Protein AF-A0A085FPD6-F1 (afdb_monomer_lite)

pLDDT: mean 77.07, std 15.97, range [43.88, 93.62]

Foldseek 3Di:
DDDPDPPPPPPDDDDDLVVVQVVVVVVVVVVDPDDDDDCPPPPDPPVVVVVCCVPRPCVSPDDPPPPPPDDDDD

Secondary structure (DSSP, 8-state):
----------------HHHHHHHHHHHHHTT-------GGG-SS-HHHHHHHIIIIIGGGS-------------

Structure (mmCIF, N/CA/C/O backbone):
data_AF-A0A085FPD6-F1
#
_entry.id   AF-A0A085FPD6-F1
#
loop_
_atom_site.group_PDB
_atom_site.id
_atom_site.type_symbol
_atom_site.label_atom_id
_atom_site.label_alt_id
_atom_site.label_comp_id
_atom_site.label_asym_id
_atom_site.label_entity_id
_atom_site.label_seq_id
_atom_site.pdbx_PDB_ins_code
_atom_site.Cartn_x
_atom_site.Cartn_y
_atom_site.Cartn_z
_atom_site.occupancy
_atom_site.B_iso_or_equiv
_atom_site.auth_seq_id
_atom_site.auth_comp_id
_atom_site.auth_asym_id
_atom_site.auth_atom_id
_atom_site.pdbx_PDB_model_num
ATOM 1 N N . MET A 1 1 ? 17.300 -36.612 -7.320 1.00 44.50 1 MET A N 1
ATOM 2 C CA . MET A 1 1 ? 17.103 -35.542 -8.321 1.00 44.50 1 MET A CA 1
ATOM 3 C C . MET A 1 1 ? 15.732 -34.920 -8.067 1.00 44.50 1 MET A C 1
ATOM 5 O O . MET A 1 1 ? 14.734 -35.488 -8.480 1.00 44.50 1 MET A O 1
ATOM 9 N N . GLN A 1 2 ? 15.653 -33.850 -7.266 1.00 43.88 2 GLN A N 1
ATOM 10 C CA . GLN A 1 2 ? 14.380 -33.168 -6.993 1.00 43.88 2 GLN A CA 1
ATOM 11 C C . GLN A 1 2 ? 14.126 -32.132 -8.088 1.00 43.88 2 GLN A C 1
ATOM 13 O O . GLN A 1 2 ? 14.862 -31.155 -8.212 1.00 43.88 2 GLN A O 1
ATOM 18 N N . VAL A 1 3 ? 13.089 -32.363 -8.890 1.00 57.72 3 VAL A N 1
ATOM 19 C CA . VAL A 1 3 ? 12.562 -31.380 -9.837 1.00 57.72 3 VAL A CA 1
ATOM 20 C C . VAL A 1 3 ? 11.796 -30.341 -9.019 1.00 57.72 3 VAL A C 1
ATOM 22 O O . VAL A 1 3 ? 10.701 -30.613 -8.533 1.00 57.72 3 VAL A O 1
ATOM 25 N N . TYR A 1 4 ? 12.384 -29.163 -8.817 1.00 50.22 4 TYR A N 1
ATOM 26 C CA . TYR A 1 4 ? 11.681 -28.038 -8.201 1.00 50.22 4 TYR A CA 1
ATOM 27 C C . TYR A 1 4 ? 10.645 -27.512 -9.203 1.00 50.22 4 TYR A C 1
ATOM 29 O O . TYR A 1 4 ? 10.977 -26.813 -10.161 1.00 50.22 4 TYR A O 1
ATOM 37 N N . GLY A 1 5 ? 9.380 -27.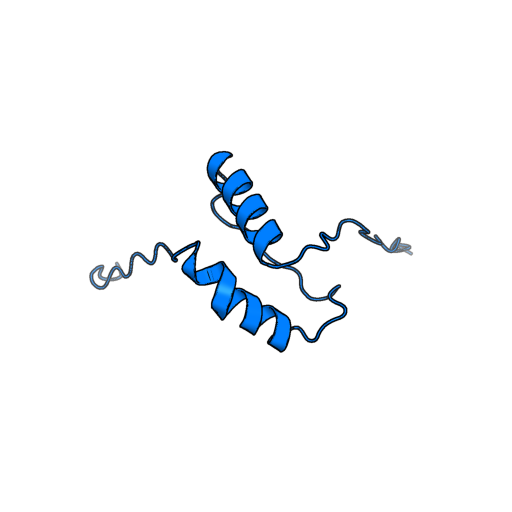885 -9.006 1.00 51.91 5 GLY A N 1
ATOM 38 C CA . GLY A 1 5 ? 8.260 -27.278 -9.714 1.00 51.91 5 GLY A CA 1
ATOM 39 C C . GLY A 1 5 ? 8.208 -25.788 -9.385 1.00 51.91 5 GLY A C 1
ATOM 40 O O . GLY A 1 5 ? 8.135 -25.397 -8.221 1.00 51.91 5 GLY A O 1
ATOM 41 N N . ARG A 1 6 ? 8.290 -24.939 -10.410 1.00 55.84 6 ARG A N 1
ATOM 42 C CA . ARG A 1 6 ? 8.197 -23.486 -10.267 1.00 55.84 6 ARG A CA 1
ATOM 43 C C . ARG A 1 6 ? 6.785 -23.157 -9.779 1.00 55.84 6 ARG A C 1
ATOM 45 O O . ARG A 1 6 ? 5.843 -23.195 -10.564 1.00 55.84 6 ARG A O 1
ATOM 52 N N . VAL A 1 7 ? 6.626 -22.841 -8.495 1.00 57.78 7 VAL A N 1
ATOM 53 C CA . VAL A 1 7 ? 5.373 -22.272 -7.989 1.00 57.78 7 VAL A CA 1
ATOM 54 C C . VAL A 1 7 ? 5.262 -20.867 -8.572 1.00 57.78 7 VAL A C 1
ATOM 56 O O . VAL A 1 7 ? 5.798 -19.897 -8.041 1.00 57.78 7 VAL A O 1
ATOM 59 N N . THR A 1 8 ? 4.616 -20.747 -9.727 1.00 47.00 8 THR A N 1
ATOM 60 C CA . THR A 1 8 ? 4.171 -19.456 -10.241 1.00 47.00 8 THR A CA 1
ATOM 61 C C . THR A 1 8 ? 2.943 -19.062 -9.432 1.00 47.00 8 THR A C 1
ATOM 63 O O . THR A 1 8 ? 1.811 -19.343 -9.829 1.00 47.00 8 THR A O 1
ATOM 66 N N . SER A 1 9 ? 3.150 -18.477 -8.253 1.00 49.41 9 SER A N 1
ATOM 67 C CA . SER A 1 9 ? 2.058 -17.872 -7.492 1.00 49.41 9 SER A CA 1
ATOM 68 C C . SER A 1 9 ? 1.531 -16.680 -8.288 1.00 49.41 9 SER A C 1
ATOM 70 O O . SER A 1 9 ? 2.094 -15.591 -8.246 1.00 49.41 9 SER A O 1
ATOM 72 N N . HIS A 1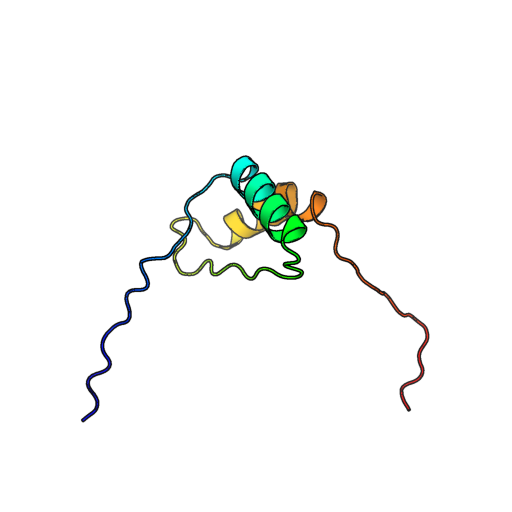 10 ? 0.457 -16.894 -9.046 1.00 57.56 10 HIS A N 1
ATOM 73 C CA . HIS A 1 10 ? -0.260 -15.847 -9.782 1.00 57.56 10 HIS A CA 1
ATOM 74 C C . HIS A 1 10 ? -1.143 -14.982 -8.857 1.00 57.56 10 HIS A C 1
ATOM 76 O O . HIS A 1 10 ? -1.834 -14.082 -9.326 1.00 57.56 10 HIS A O 1
ATOM 82 N N . SER A 1 11 ? -1.129 -15.226 -7.541 1.00 59.88 11 SER A N 1
ATOM 83 C CA . SER A 1 11 ? -1.914 -14.495 -6.543 1.00 59.88 11 SER A CA 1
ATOM 84 C C . SER A 1 11 ? -1.245 -13.165 -6.164 1.00 59.88 11 SER A C 1
ATOM 86 O O . SER A 1 11 ? -0.694 -13.012 -5.073 1.00 59.88 11 SER A O 1
ATOM 88 N N . GLY A 1 12 ? -1.250 -12.207 -7.087 1.00 69.06 12 GLY A N 1
ATOM 89 C CA . GLY A 1 12 ? -0.874 -10.819 -6.822 1.00 69.06 12 GLY A CA 1
ATOM 90 C C . GLY A 1 12 ? -2.096 -9.906 -6.897 1.00 69.06 12 GLY A C 1
ATOM 91 O O . GLY A 1 12 ? -2.897 -10.023 -7.820 1.00 69.06 12 GLY A O 1
ATOM 92 N N . LEU A 1 13 ? -2.233 -8.974 -5.954 1.00 76.38 13 LEU A N 1
ATOM 93 C CA . LEU A 1 13 ? -3.269 -7.943 -6.003 1.00 76.38 13 LEU A CA 1
ATOM 94 C C . LEU A 1 13 ? -2.759 -6.742 -6.816 1.00 76.38 13 LEU A C 1
ATOM 96 O O . LEU A 1 13 ? -1.743 -6.141 -6.470 1.00 76.38 13 LEU A O 1
ATOM 100 N N . ARG A 1 14 ? -3.465 -6.377 -7.894 1.00 82.88 14 ARG A N 1
ATOM 101 C CA . ARG A 1 14 ? -3.245 -5.121 -8.630 1.00 82.88 14 ARG A CA 1
ATOM 102 C C . ARG A 1 14 ? -4.377 -4.152 -8.341 1.00 82.88 14 ARG A C 1
ATOM 104 O O . ARG A 1 14 ? -5.470 -4.302 -8.873 1.00 82.88 14 ARG A O 1
ATOM 111 N N . VAL A 1 15 ? -4.090 -3.144 -7.532 1.00 85.62 15 VAL A N 1
ATOM 112 C CA . VAL A 1 15 ? -5.029 -2.081 -7.165 1.00 85.62 15 VAL A CA 1
ATOM 113 C C . VAL A 1 15 ? -4.291 -0.748 -7.084 1.00 85.62 15 VAL A C 1
ATOM 115 O O . VAL A 1 15 ? -3.075 -0.722 -6.902 1.00 85.62 15 VAL A O 1
ATOM 118 N N . GLY A 1 16 ? -5.018 0.359 -7.234 1.00 86.50 16 GLY A N 1
ATOM 119 C CA . GLY A 1 16 ? -4.500 1.690 -6.903 1.00 86.50 16 GLY A CA 1
ATOM 120 C C . GLY A 1 16 ? -4.605 1.986 -5.403 1.00 86.50 16 GLY A C 1
ATOM 121 O O . GLY A 1 16 ? -5.325 1.292 -4.684 1.00 86.50 16 GLY A O 1
ATOM 122 N N . ARG A 1 17 ? -3.944 3.056 -4.945 1.00 86.75 17 ARG A N 1
ATOM 123 C CA . ARG A 1 17 ? -3.878 3.454 -3.524 1.00 86.75 17 ARG A CA 1
ATOM 124 C C . ARG A 1 17 ? -5.228 3.565 -2.806 1.00 86.75 17 ARG A C 1
ATOM 126 O O . ARG A 1 17 ? -5.361 3.016 -1.724 1.00 86.75 17 ARG A O 1
ATOM 133 N N . ASN A 1 18 ? -6.248 4.181 -3.409 1.00 89.56 18 ASN A N 1
ATOM 134 C CA . ASN A 1 18 ? -7.547 4.368 -2.740 1.00 89.56 18 ASN A CA 1
ATOM 135 C C . ASN A 1 18 ? -8.215 3.022 -2.427 1.00 89.56 18 ASN A C 1
ATOM 137 O O . ASN A 1 18 ? -8.609 2.760 -1.299 1.00 89.56 18 ASN A O 1
ATOM 141 N N . ARG A 1 19 ? -8.247 2.121 -3.417 1.00 90.62 19 ARG A N 1
ATOM 142 C CA . ARG A 1 19 ? -8.791 0.769 -3.235 1.00 90.62 19 ARG A CA 1
ATOM 143 C C . ARG A 1 19 ? -7.929 -0.085 -2.313 1.00 90.62 19 ARG A C 1
ATOM 145 O O . ARG A 1 19 ? -8.462 -0.959 -1.639 1.00 90.62 19 ARG A O 1
ATOM 152 N N . LEU A 1 20 ? -6.617 0.155 -2.283 1.00 90.88 20 LEU A N 1
ATOM 153 C CA . LEU A 1 20 ? -5.726 -0.494 -1.329 1.00 90.88 20 LEU A CA 1
ATOM 154 C C . LEU A 1 20 ? -6.065 -0.085 0.109 1.00 90.88 20 LEU A C 1
ATOM 156 O O . LEU A 1 20 ? -6.137 -0.957 0.965 1.00 90.88 20 LEU A O 1
ATOM 160 N N . ILE A 1 21 ? -6.317 1.200 0.364 1.00 91.75 21 ILE A N 1
ATOM 161 C CA . ILE A 1 21 ? -6.714 1.701 1.689 1.00 91.75 21 ILE A CA 1
ATOM 162 C C . ILE A 1 21 ? -8.043 1.075 2.121 1.00 91.75 21 ILE A C 1
ATOM 164 O O . ILE A 1 21 ? -8.108 0.514 3.212 1.00 91.75 21 ILE A O 1
ATOM 168 N N . ASP A 1 22 ? -9.059 1.076 1.250 1.00 93.06 22 ASP A N 1
ATOM 169 C CA . ASP A 1 22 ? -10.355 0.443 1.540 1.00 93.06 22 ASP A CA 1
ATOM 170 C C . ASP A 1 22 ? -10.192 -1.048 1.883 1.00 93.06 22 ASP A C 1
ATOM 172 O O . ASP A 1 22 ? -10.766 -1.552 2.849 1.00 93.06 22 ASP A O 1
ATOM 176 N N . TYR A 1 23 ? -9.372 -1.759 1.101 1.00 92.06 23 TYR A N 1
ATOM 177 C CA . TYR A 1 23 ? -9.099 -3.178 1.305 1.00 92.06 23 TYR A CA 1
ATOM 178 C C . TYR A 1 23 ? -8.393 -3.444 2.640 1.00 92.06 23 TYR A C 1
ATOM 180 O O . TYR A 1 23 ? -8.807 -4.326 3.391 1.00 92.06 23 TYR A O 1
ATOM 188 N N . LEU A 1 24 ? -7.357 -2.666 2.962 1.00 91.12 24 LEU A N 1
ATOM 189 C CA . LEU A 1 24 ? -6.646 -2.763 4.237 1.00 91.12 24 LEU A CA 1
ATOM 190 C C . LEU A 1 24 ? -7.558 -2.421 5.423 1.00 91.12 24 LEU A C 1
ATOM 192 O O . LEU A 1 24 ? -7.491 -3.101 6.443 1.00 91.12 24 LEU A O 1
ATOM 196 N N . GLY A 1 25 ? -8.450 -1.438 5.278 1.00 92.81 25 GLY A N 1
ATOM 197 C CA . GLY A 1 25 ? -9.460 -1.111 6.285 1.00 92.81 25 GLY A CA 1
ATOM 198 C C . GLY A 1 25 ? -10.431 -2.268 6.530 1.00 92.81 25 GLY A C 1
ATOM 199 O O . GLY A 1 25 ? -10.733 -2.593 7.676 1.00 92.81 25 GLY A O 1
ATOM 200 N N . GLY A 1 26 ? -10.856 -2.962 5.470 1.00 93.62 26 GLY A N 1
ATOM 201 C CA . GLY A 1 26 ? -11.642 -4.193 5.591 1.00 93.62 26 GLY A CA 1
ATOM 202 C C . GLY A 1 26 ? -10.884 -5.309 6.317 1.00 93.62 26 GLY A C 1
ATOM 203 O O . GLY A 1 26 ? -11.430 -5.946 7.213 1.00 93.62 26 GLY A O 1
ATOM 204 N N . LEU A 1 27 ? -9.603 -5.514 5.993 1.00 91.19 27 LEU A N 1
ATOM 205 C CA . LEU A 1 27 ? -8.758 -6.484 6.698 1.00 91.19 27 LEU A CA 1
ATOM 206 C C . LEU A 1 27 ? -8.589 -6.135 8.184 1.00 91.19 27 LEU A C 1
ATOM 208 O O . LEU A 1 27 ? -8.639 -7.027 9.030 1.00 91.19 27 LEU A O 1
ATOM 212 N N . GLN A 1 28 ? -8.441 -4.852 8.513 1.00 90.81 28 GLN A N 1
ATOM 213 C CA . GLN A 1 28 ? -8.359 -4.388 9.896 1.00 90.81 28 GLN A CA 1
ATOM 214 C C . GLN A 1 28 ? -9.646 -4.699 10.674 1.00 90.81 28 GLN A C 1
ATOM 216 O O . GLN A 1 28 ? -9.570 -5.189 11.799 1.00 90.81 28 GLN A O 1
ATOM 221 N N . GLN A 1 29 ? -10.823 -4.492 10.072 1.00 92.94 29 GLN A N 1
ATOM 222 C CA . GLN A 1 29 ? -12.113 -4.855 10.684 1.00 92.94 29 GLN A CA 1
ATOM 223 C C . GLN A 1 29 ? -12.248 -6.364 10.928 1.00 92.94 29 GLN A C 1
ATOM 225 O O . GLN A 1 29 ? -12.924 -6.781 11.864 1.00 92.94 29 GLN A O 1
ATOM 230 N N . LEU A 1 30 ? -11.571 -7.183 10.121 1.00 93.31 30 LEU A N 1
ATOM 231 C CA . LEU A 1 30 ? -11.489 -8.635 10.298 1.00 93.31 30 LEU A CA 1
ATOM 232 C C . LEU A 1 30 ? -10.428 -9.064 11.331 1.00 93.31 30 LEU A C 1
ATOM 234 O O . LEU A 1 30 ? -10.227 -10.260 11.534 1.00 93.31 30 LEU A O 1
ATOM 238 N N . GLY A 1 31 ? -9.748 -8.119 11.988 1.00 89.38 31 GLY A N 1
ATOM 239 C CA . GLY A 1 31 ? -8.748 -8.389 13.025 1.00 89.38 31 GLY A CA 1
ATOM 240 C C . GLY A 1 31 ? -7.326 -8.615 12.504 1.00 89.38 31 GLY A C 1
ATOM 241 O O . GLY A 1 31 ? -6.458 -9.054 13.260 1.00 89.38 31 GLY A O 1
ATOM 242 N N . VAL A 1 32 ? -7.047 -8.318 11.230 1.00 90.56 32 VAL A N 1
ATOM 243 C CA . VAL A 1 32 ? -5.678 -8.373 10.699 1.00 90.56 32 VAL A CA 1
ATOM 244 C C . VAL A 1 32 ? -4.871 -7.198 11.248 1.00 90.56 32 VAL A C 1
ATOM 246 O O . VAL A 1 32 ? -5.176 -6.041 10.974 1.00 90.56 32 VAL A O 1
ATOM 249 N N . ASN A 1 33 ? -3.810 -7.500 11.998 1.00 84.69 33 ASN A N 1
ATOM 250 C CA . ASN A 1 33 ? -2.962 -6.485 12.630 1.00 84.69 33 ASN A CA 1
ATOM 251 C C . ASN A 1 33 ? -1.783 -6.038 11.742 1.00 84.69 33 ASN A C 1
ATOM 253 O O . ASN A 1 33 ? -1.356 -4.887 11.784 1.00 84.69 33 ASN A O 1
ATOM 257 N N . HIS A 1 34 ? -1.246 -6.945 10.918 1.00 85.94 34 HIS A N 1
ATOM 258 C CA . HIS A 1 34 ? -0.068 -6.679 10.090 1.00 85.94 34 HIS A CA 1
ATOM 259 C C . HIS A 1 34 ? -0.217 -7.280 8.692 1.00 85.94 34 HIS A C 1
ATOM 261 O O . HIS A 1 34 ? -0.644 -8.423 8.537 1.00 85.94 34 HIS A O 1
ATOM 267 N N . VAL A 1 35 ? 0.188 -6.516 7.675 1.00 88.19 35 VAL A N 1
ATOM 268 C CA . VAL A 1 35 ? 0.200 -6.933 6.267 1.00 88.19 35 VAL A CA 1
ATOM 269 C C . VAL A 1 35 ? 1.592 -6.685 5.695 1.00 88.19 35 VAL A C 1
ATOM 271 O O . VAL A 1 35 ? 2.141 -5.595 5.837 1.00 88.19 35 VAL A O 1
ATOM 274 N N . ALA A 1 36 ? 2.164 -7.693 5.036 1.00 86.62 36 ALA A N 1
ATOM 275 C CA . ALA A 1 36 ? 3.451 -7.585 4.356 1.00 86.62 36 ALA A CA 1
ATOM 276 C C . ALA A 1 36 ? 3.255 -7.483 2.837 1.00 86.62 36 ALA A C 1
ATOM 278 O O . ALA A 1 36 ? 2.551 -8.295 2.235 1.00 86.62 36 ALA A O 1
ATOM 279 N N . PHE A 1 37 ? 3.917 -6.511 2.205 1.00 85.75 37 PHE A N 1
ATOM 280 C CA . PHE A 1 37 ? 3.887 -6.331 0.754 1.00 85.75 37 PHE A CA 1
ATOM 281 C C . PHE A 1 37 ? 5.106 -6.967 0.089 1.00 85.75 37 PHE A C 1
ATOM 283 O O . PHE A 1 37 ? 6.249 -6.646 0.411 1.00 85.75 37 PHE A O 1
ATOM 290 N N . ASN A 1 38 ? 4.869 -7.828 -0.903 1.00 85.06 38 ASN A N 1
ATOM 291 C CA . ASN A 1 38 ? 5.927 -8.347 -1.763 1.00 85.06 38 ASN A CA 1
ATOM 292 C C . ASN A 1 38 ? 5.978 -7.563 -3.080 1.00 85.06 38 ASN A C 1
ATOM 294 O O . ASN A 1 38 ? 5.185 -7.799 -3.992 1.00 85.06 38 ASN A O 1
ATOM 298 N N . LEU A 1 39 ? 6.946 -6.654 -3.194 1.00 82.31 39 LEU A N 1
ATOM 299 C CA . LEU A 1 39 ? 7.115 -5.805 -4.376 1.00 82.31 39 LEU A CA 1
ATOM 300 C C . LEU A 1 39 ? 7.929 -6.463 -5.502 1.00 82.31 39 LEU A C 1
ATOM 302 O O . LEU A 1 39 ? 8.037 -5.878 -6.575 1.00 82.31 39 LEU A O 1
ATOM 306 N N . LYS A 1 40 ? 8.464 -7.683 -5.322 1.00 76.62 40 LYS A N 1
ATOM 307 C CA . LYS A 1 40 ? 9.280 -8.362 -6.355 1.00 76.62 40 LYS A CA 1
ATOM 308 C C . LYS A 1 40 ? 8.510 -8.635 -7.650 1.00 76.62 40 LYS A C 1
ATOM 310 O O . LYS A 1 40 ? 9.113 -8.708 -8.712 1.00 76.62 40 LYS A O 1
ATOM 315 N N . ALA A 1 41 ? 7.188 -8.786 -7.558 1.00 71.19 41 ALA A N 1
ATOM 316 C CA . ALA A 1 41 ? 6.304 -8.977 -8.708 1.00 71.19 41 ALA A CA 1
ATOM 317 C C . ALA A 1 41 ? 5.740 -7.652 -9.270 1.00 71.19 41 ALA A C 1
ATOM 319 O O . ALA A 1 41 ? 4.942 -7.662 -10.212 1.00 71.19 41 ALA A O 1
ATOM 320 N N . SER A 1 42 ? 6.113 -6.505 -8.690 1.00 75.56 42 SER A N 1
ATOM 321 C CA . SER A 1 42 ? 5.685 -5.196 -9.179 1.00 75.56 42 SER A CA 1
ATOM 322 C C . SER A 1 42 ? 6.311 -4.903 -10.543 1.00 75.56 42 SER A C 1
ATOM 324 O O . SER A 1 42 ? 7.484 -5.172 -10.779 1.00 75.56 42 SER A O 1
ATOM 326 N N . ARG A 1 43 ? 5.522 -4.303 -11.444 1.00 79.62 43 ARG A N 1
ATOM 327 C CA . ARG A 1 43 ? 6.037 -3.752 -12.714 1.00 79.62 43 ARG A CA 1
ATOM 328 C C . ARG A 1 43 ? 6.700 -2.384 -12.537 1.00 79.62 43 ARG A C 1
ATOM 330 O O . ARG A 1 43 ? 7.423 -1.955 -13.424 1.00 79.62 43 ARG A O 1
ATOM 337 N N . ARG A 1 44 ? 6.399 -1.690 -11.437 1.00 83.50 44 ARG A N 1
ATOM 338 C CA . ARG A 1 44 ? 6.971 -0.383 -11.096 1.00 83.50 44 ARG A CA 1
ATOM 339 C C . ARG A 1 44 ? 8.183 -0.566 -10.184 1.00 83.50 44 ARG A C 1
ATOM 341 O O . ARG A 1 44 ? 8.157 -1.511 -9.384 1.00 83.50 44 ARG A O 1
ATOM 348 N N . PRO A 1 45 ? 9.183 0.330 -10.246 1.00 86.69 45 PRO A N 1
ATOM 349 C CA . PRO A 1 45 ? 10.298 0.334 -9.308 1.00 86.69 45 PRO A CA 1
ATOM 350 C C . PRO A 1 45 ? 9.805 0.293 -7.861 1.00 86.69 45 PRO A C 1
ATOM 352 O O . PRO A 1 45 ? 8.869 1.001 -7.487 1.00 86.69 45 PRO A O 1
ATOM 355 N N . ALA A 1 46 ? 10.421 -0.558 -7.039 1.00 86.19 46 ALA A N 1
ATOM 356 C CA . ALA A 1 46 ? 9.991 -0.751 -5.655 1.00 86.19 46 ALA A CA 1
ATOM 357 C C . ALA A 1 46 ? 10.068 0.546 -4.832 1.00 86.19 46 ALA A C 1
ATOM 359 O O . ALA A 1 46 ? 9.233 0.755 -3.961 1.00 86.19 46 ALA A O 1
ATOM 360 N N . THR A 1 47 ? 11.029 1.421 -5.139 1.00 88.81 47 THR A N 1
ATOM 361 C CA . THR A 1 47 ? 11.211 2.731 -4.500 1.00 88.81 47 THR A CA 1
ATOM 362 C C . THR A 1 47 ? 10.022 3.658 -4.726 1.00 88.81 47 THR A C 1
ATOM 364 O O . THR A 1 47 ? 9.519 4.235 -3.770 1.00 88.81 47 THR A O 1
ATOM 367 N N . GLU A 1 48 ? 9.519 3.750 -5.958 1.00 90.00 48 GLU A N 1
ATOM 368 C CA . GLU A 1 48 ? 8.345 4.569 -6.280 1.00 90.00 48 GLU A CA 1
ATOM 369 C C . GLU A 1 48 ? 7.081 4.048 -5.595 1.00 90.00 48 GLU A C 1
ATOM 371 O O . GLU A 1 48 ? 6.274 4.821 -5.088 1.00 90.00 48 GLU A O 1
ATOM 376 N N . VAL A 1 49 ? 6.901 2.723 -5.575 1.00 88.75 49 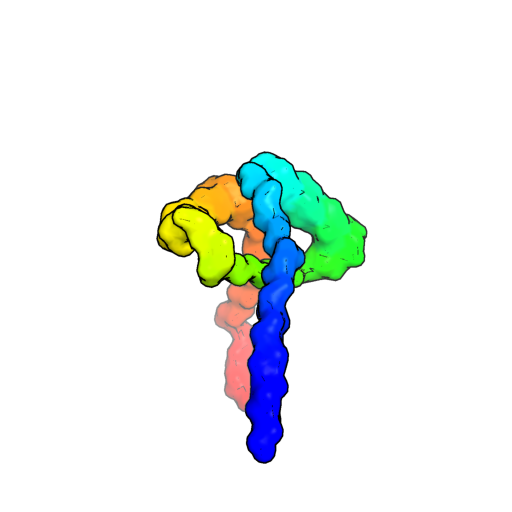VAL A N 1
ATOM 377 C CA . VAL A 1 49 ? 5.754 2.111 -4.891 1.00 88.75 49 VAL A CA 1
ATOM 378 C C . VAL A 1 49 ? 5.853 2.347 -3.388 1.00 88.75 49 VAL A C 1
ATOM 380 O O . VAL A 1 49 ? 4.858 2.696 -2.764 1.00 88.75 49 VAL A O 1
ATOM 383 N N . LEU A 1 50 ? 7.043 2.195 -2.807 1.00 89.31 50 LEU A N 1
ATOM 384 C CA . LEU A 1 50 ? 7.270 2.452 -1.389 1.00 89.31 50 LEU A CA 1
ATOM 385 C C . LEU A 1 50 ? 6.988 3.914 -1.030 1.00 89.31 50 LEU A C 1
ATOM 387 O O . LEU A 1 50 ? 6.345 4.163 -0.016 1.00 89.31 50 LEU A O 1
ATOM 391 N N . GLN A 1 51 ? 7.417 4.861 -1.866 1.00 91.81 51 GLN A N 1
ATOM 392 C CA . GLN A 1 51 ? 7.126 6.279 -1.678 1.00 91.81 51 GLN A CA 1
ATOM 393 C C . GLN A 1 51 ? 5.616 6.553 -1.711 1.00 91.81 51 GLN A C 1
ATOM 395 O O . GLN A 1 51 ? 5.091 7.196 -0.808 1.00 91.81 51 GLN A O 1
ATOM 400 N N . GLU A 1 52 ? 4.891 5.999 -2.686 1.00 90.12 52 GLU A N 1
ATOM 401 C CA . GLU A 1 52 ? 3.432 6.143 -2.758 1.00 90.12 52 GLU A CA 1
ATOM 402 C C . GLU A 1 52 ? 2.730 5.535 -1.532 1.00 90.12 52 GLU A C 1
ATOM 404 O O . GLU A 1 52 ? 1.793 6.122 -0.988 1.00 90.12 52 GLU A O 1
ATOM 409 N N . LEU A 1 53 ? 3.189 4.372 -1.060 1.00 90.00 53 LEU A N 1
ATOM 410 C CA . LEU A 1 53 ? 2.679 3.780 0.176 1.00 90.00 53 LEU A CA 1
ATOM 411 C C . LEU A 1 53 ? 2.962 4.687 1.379 1.00 90.00 53 LEU A C 1
ATOM 413 O O . LEU A 1 53 ? 2.078 4.871 2.212 1.00 90.00 53 LEU A O 1
ATOM 417 N N . ALA A 1 54 ? 4.154 5.277 1.460 1.00 89.00 54 ALA A N 1
ATOM 418 C CA . ALA A 1 54 ? 4.537 6.154 2.557 1.00 89.00 54 ALA A CA 1
ATOM 419 C C . ALA A 1 54 ? 3.733 7.460 2.593 1.00 89.00 54 ALA A C 1
ATOM 421 O O . ALA A 1 54 ? 3.344 7.902 3.668 1.00 89.00 54 ALA A O 1
ATOM 422 N N . GLU A 1 55 ? 3.452 8.049 1.433 1.00 92.25 55 GLU A N 1
ATOM 423 C CA . GLU A 1 55 ? 2.736 9.323 1.330 1.00 92.25 55 GLU A CA 1
ATOM 424 C C . GLU A 1 55 ? 1.220 9.172 1.502 1.00 92.25 55 GLU A C 1
ATOM 426 O O . GLU A 1 55 ? 0.584 10.039 2.095 1.00 92.25 55 GLU A O 1
ATOM 431 N N . PHE A 1 56 ? 0.626 8.088 0.990 1.00 91.00 56 PHE A N 1
ATOM 432 C CA . PHE A 1 56 ? -0.835 7.969 0.897 1.00 91.00 56 PHE A CA 1
ATOM 433 C C . PHE A 1 56 ? -1.432 6.865 1.770 1.00 91.00 56 PHE A C 1
ATOM 435 O O . PHE A 1 56 ? -2.576 6.995 2.196 1.00 91.00 56 PHE A O 1
ATOM 442 N N . VAL A 1 57 ? -0.697 5.779 2.030 1.00 88.62 57 VAL A N 1
ATOM 443 C CA . VAL A 1 57 ? -1.233 4.609 2.748 1.00 88.62 57 VAL A CA 1
ATOM 444 C C . VAL A 1 57 ? -0.827 4.617 4.219 1.00 88.62 57 VAL A C 1
ATOM 446 O O . VAL A 1 57 ? -1.686 4.434 5.075 1.00 88.62 57 VAL A O 1
ATOM 449 N N . LEU A 1 58 ? 0.445 4.874 4.540 1.00 88.25 58 LEU A N 1
ATOM 450 C CA . LEU A 1 58 ? 0.919 4.908 5.930 1.00 88.25 58 LEU A CA 1
ATOM 451 C C . LEU A 1 58 ? 0.180 5.928 6.816 1.00 88.25 58 LEU A C 1
ATOM 453 O O . LEU A 1 58 ? -0.127 5.569 7.952 1.00 88.25 58 LEU A O 1
ATOM 457 N N . PRO A 1 59 ? -0.184 7.143 6.353 1.00 89.06 59 PRO A N 1
ATOM 458 C CA . PRO A 1 59 ? -0.927 8.085 7.193 1.00 89.06 59 PRO A CA 1
ATOM 459 C C . PRO A 1 59 ? -2.323 7.587 7.591 1.00 89.06 59 PRO A C 1
ATOM 461 O O . PRO A 1 59 ? -2.837 7.991 8.630 1.00 89.06 59 PRO A O 1
ATOM 464 N N . ALA A 1 60 ? -2.931 6.699 6.795 1.00 86.69 60 ALA A N 1
ATOM 465 C CA . ALA A 1 60 ? -4.220 6.085 7.115 1.00 86.69 60 ALA A CA 1
ATOM 466 C C . ALA A 1 60 ? -4.102 4.961 8.165 1.00 86.69 60 ALA A C 1
ATOM 468 O O . ALA A 1 60 ? -5.091 4.625 8.813 1.00 86.69 60 ALA A O 1
ATOM 469 N N . PHE A 1 61 ? -2.902 4.399 8.354 1.00 85.56 61 PHE A N 1
ATOM 470 C CA . PHE A 1 61 ? -2.618 3.305 9.288 1.00 85.56 61 PHE A CA 1
ATOM 471 C C . PHE A 1 61 ? -1.412 3.663 10.172 1.00 85.56 61 PHE A C 1
ATOM 473 O O . PHE A 1 61 ? -0.311 3.146 9.952 1.00 85.56 61 PHE A O 1
ATOM 480 N N . PRO A 1 62 ? -1.584 4.559 11.163 1.00 80.62 62 PRO A N 1
ATOM 481 C CA . PRO A 1 62 ? -0.486 4.986 12.017 1.00 80.62 62 PRO A CA 1
ATOM 482 C C . PRO A 1 62 ? 0.115 3.791 12.758 1.00 80.62 62 PRO A C 1
ATOM 484 O O . PRO A 1 62 ? -0.591 2.938 13.301 1.00 80.62 62 PRO A O 1
ATOM 487 N N . SER A 1 63 ? 1.443 3.731 12.790 1.00 73.25 63 SER A N 1
ATOM 488 C CA . SER A 1 63 ? 2.156 2.704 13.537 1.00 73.25 63 SER A CA 1
ATOM 489 C C . SER A 1 63 ? 1.851 2.849 15.025 1.00 73.25 63 SER A C 1
ATOM 491 O O . SER A 1 63 ? 2.102 3.909 15.602 1.00 73.25 63 S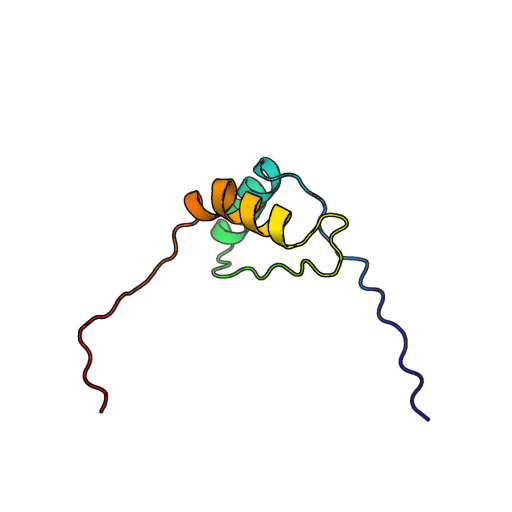ER A O 1
ATOM 493 N N . ASN A 1 64 ? 1.383 1.774 15.659 1.00 64.19 64 ASN A N 1
ATOM 494 C CA . ASN A 1 64 ? 1.276 1.684 17.113 1.00 64.19 64 ASN A CA 1
ATOM 495 C C . ASN A 1 64 ? 2.677 1.505 17.727 1.00 64.19 64 ASN A C 1
ATOM 497 O O . ASN A 1 64 ? 3.008 0.456 18.282 1.00 64.19 64 ASN A O 1
ATOM 501 N N . LEU A 1 65 ? 3.548 2.499 17.534 1.00 59.19 65 LEU A N 1
ATOM 502 C CA . LEU A 1 65 ? 4.848 2.543 18.179 1.00 59.19 65 LEU A CA 1
ATOM 503 C C . LEU A 1 65 ? 4.611 2.801 19.664 1.00 59.19 65 LEU A C 1
ATOM 505 O O . LEU A 1 65 ? 4.488 3.939 20.109 1.00 59.19 65 LEU A O 1
ATOM 509 N N . ILE A 1 66 ? 4.592 1.721 20.440 1.00 54.12 66 ILE A N 1
ATOM 510 C CA . ILE A 1 66 ? 4.939 1.791 21.852 1.00 54.12 66 ILE A CA 1
ATOM 511 C C . ILE A 1 66 ? 6.439 2.105 21.896 1.00 54.12 66 ILE A C 1
ATOM 513 O O . ILE A 1 66 ? 7.283 1.209 21.916 1.00 54.12 66 ILE A O 1
ATOM 517 N N . ILE A 1 67 ? 6.785 3.391 21.859 1.00 55.62 67 ILE A N 1
ATOM 518 C CA . ILE A 1 67 ? 8.131 3.864 22.185 1.00 55.62 67 ILE A CA 1
ATOM 519 C C . ILE A 1 67 ? 8.233 3.799 23.714 1.00 55.62 67 ILE A C 1
ATOM 521 O O . ILE A 1 67 ? 8.099 4.801 24.406 1.00 55.62 67 ILE A O 1
ATOM 525 N N . ASN A 1 68 ? 8.380 2.590 24.263 1.00 47.84 68 ASN A N 1
ATOM 526 C CA . ASN A 1 68 ? 8.707 2.408 25.675 1.00 47.84 68 ASN A CA 1
ATOM 527 C C . ASN A 1 68 ? 10.152 2.869 25.881 1.00 47.84 68 ASN A C 1
ATOM 529 O O . ASN A 1 68 ? 11.089 2.092 25.720 1.00 47.84 68 ASN A O 1
ATOM 533 N N . SER A 1 69 ? 10.321 4.137 26.240 1.00 58.09 69 SER A N 1
ATOM 534 C CA . SER A 1 69 ? 11.591 4.730 26.651 1.00 58.09 69 SER A CA 1
ATOM 535 C C . SER A 1 69 ? 11.987 4.392 28.096 1.00 58.09 69 SER A C 1
ATOM 537 O O . SER A 1 69 ? 12.796 5.118 28.659 1.00 58.09 69 SER A O 1
A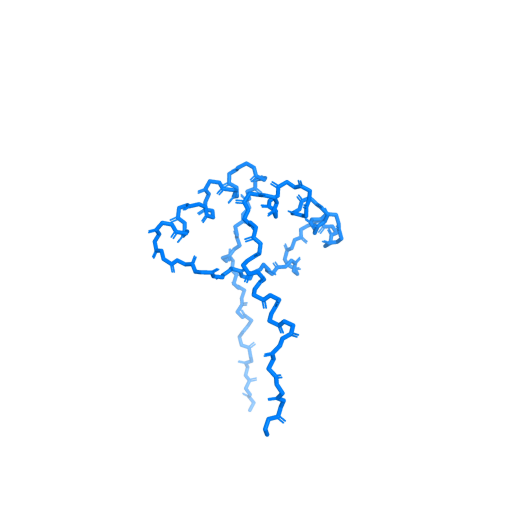TOM 539 N N . ASP A 1 70 ? 11.430 3.349 28.729 1.00 59.84 70 ASP A N 1
ATOM 540 C CA . ASP A 1 70 ? 11.658 3.141 30.169 1.00 59.84 70 ASP A CA 1
ATOM 541 C C . ASP A 1 70 ? 11.486 1.697 30.682 1.00 59.84 70 ASP A C 1
ATOM 543 O O . ASP A 1 70 ? 10.768 1.445 31.646 1.00 59.84 70 ASP A O 1
ATOM 547 N N . ARG A 1 71 ? 12.130 0.697 30.063 1.00 54.97 71 ARG A N 1
ATOM 548 C CA . ARG A 1 71 ? 12.372 -0.571 30.782 1.00 54.97 71 ARG A CA 1
ATOM 549 C C . ARG A 1 71 ? 13.860 -0.913 30.806 1.00 54.97 71 ARG A C 1
ATOM 551 O O . ARG A 1 71 ? 14.429 -1.101 29.731 1.00 54.97 71 ARG A O 1
ATOM 558 N N . PRO A 1 72 ? 14.489 -1.020 31.997 1.00 47.56 72 PRO A N 1
ATOM 559 C CA . PRO A 1 72 ? 15.836 -1.550 32.098 1.00 47.56 72 PRO A CA 1
ATOM 560 C C . PRO A 1 72 ? 15.803 -3.011 31.652 1.00 47.56 72 PRO A C 1
ATOM 562 O O . PRO A 1 72 ? 14.927 -3.781 32.059 1.00 47.56 72 PRO A O 1
ATOM 565 N N . VAL A 1 73 ? 16.742 -3.367 30.777 1.00 62.34 73 VAL A N 1
ATOM 566 C CA . VAL A 1 73 ? 17.035 -4.759 30.439 1.00 62.34 73 VAL A CA 1
ATOM 567 C C . VAL A 1 73 ? 17.461 -5.436 31.741 1.00 62.34 73 VAL A C 1
ATOM 569 O O . VAL A 1 73 ? 18.489 -5.068 32.308 1.00 62.34 73 VAL A O 1
ATOM 572 N N . GLN A 1 74 ? 16.621 -6.346 32.236 1.00 52.03 74 GLN A N 1
ATOM 573 C CA . GLN A 1 74 ? 17.048 -7.363 33.195 1.00 52.03 74 GLN A CA 1
ATOM 574 C C . GLN A 1 74 ? 17.798 -8.456 32.444 1.00 52.03 74 GLN A C 1
ATOM 576 O O . GLN A 1 74 ? 17.308 -8.842 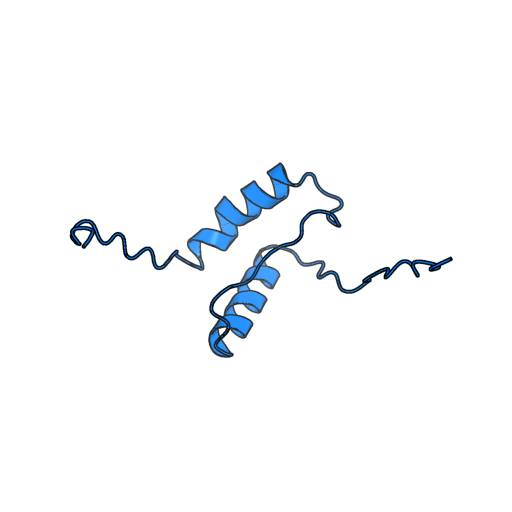31.356 1.00 52.03 74 GLN A O 1
#

Radius of gyration: 17.42 Å; chains: 1; bounding box: 29×45×46 Å

Sequence (74 aa):
MQVYGRVTSHSGLRVGRNRLIDYLGGLQQLGVNHVAFNLKASRRPATEVLQELAEFVLPAFPSNLIINSDRPVQ